Protein AF-A0A645F7B9-F1 (afdb_monomer_lite)

Radius of gyration: 14.95 Å; chains: 1; bounding box: 30×44×36 Å

Structure (mmCIF, N/CA/C/O backbone):
data_AF-A0A645F7B9-F1
#
_entry.id   AF-A0A645F7B9-F1
#
loop_
_atom_site.group_PDB
_atom_site.id
_atom_site.type_symbol
_atom_site.label_atom_id
_atom_site.label_alt_id
_atom_site.label_comp_id
_atom_site.label_asym_id
_atom_site.label_entity_id
_atom_site.label_seq_id
_atom_site.pdbx_PDB_ins_code
_atom_site.Cartn_x
_atom_site.Cartn_y
_atom_site.Cartn_z
_atom_site.occupancy
_atom_site.B_iso_or_equiv
_atom_site.auth_seq_id
_atom_site.auth_comp_id
_atom_site.auth_asym_id
_atom_site.auth_atom_id
_atom_site.pdbx_PDB_model_num
ATOM 1 N N . MET A 1 1 ? 14.879 7.504 8.285 1.00 63.59 1 MET A N 1
ATOM 2 C CA . MET A 1 1 ? 15.009 6.191 7.598 1.00 63.59 1 MET A CA 1
ATOM 3 C C . MET A 1 1 ? 14.103 6.120 6.369 1.00 63.59 1 MET A C 1
ATOM 5 O O . MET A 1 1 ? 14.618 5.860 5.294 1.00 63.59 1 MET A O 1
ATOM 9 N N . ILE A 1 2 ? 12.804 6.430 6.494 1.00 80.88 2 ILE A N 1
ATOM 10 C CA . ILE A 1 2 ? 11.840 6.418 5.372 1.00 80.88 2 ILE A CA 1
ATOM 11 C C . ILE A 1 2 ? 12.186 7.442 4.272 1.00 80.88 2 ILE A C 1
ATOM 13 O O . ILE A 1 2 ? 12.092 7.121 3.097 1.00 80.88 2 ILE A O 1
ATOM 17 N N . GLU A 1 3 ? 12.667 8.635 4.626 1.00 84.81 3 GLU A N 1
ATOM 18 C CA . GLU A 1 3 ? 13.070 9.663 3.644 1.00 84.81 3 GLU A CA 1
ATOM 19 C C . GLU A 1 3 ? 14.228 9.217 2.742 1.00 84.81 3 GLU A C 1
ATOM 21 O O . GLU A 1 3 ? 14.201 9.432 1.536 1.00 84.81 3 GLU A O 1
ATOM 26 N N . LYS A 1 4 ? 15.229 8.526 3.306 1.00 89.31 4 LYS A N 1
ATOM 27 C CA . LYS A 1 4 ? 16.315 7.939 2.506 1.00 89.31 4 LYS A CA 1
ATOM 28 C C . LYS A 1 4 ? 15.790 6.850 1.571 1.00 89.31 4 LYS A C 1
ATOM 30 O O . LYS A 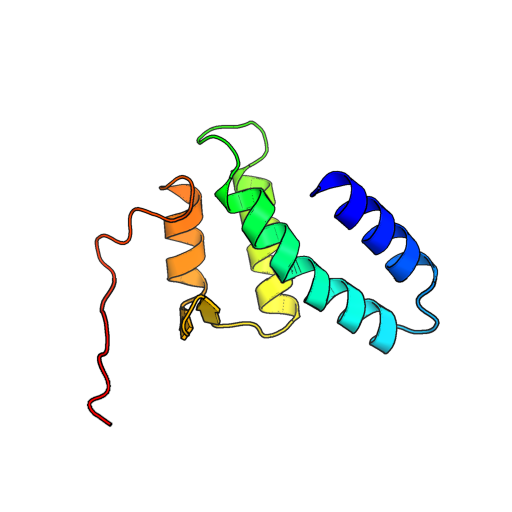1 4 ? 16.256 6.754 0.444 1.00 89.31 4 LYS A O 1
ATOM 35 N N . ALA A 1 5 ? 14.818 6.054 2.023 1.00 89.19 5 ALA A N 1
ATOM 36 C CA . ALA A 1 5 ? 14.189 5.039 1.184 1.00 89.19 5 ALA A CA 1
ATOM 37 C C . ALA A 1 5 ? 13.428 5.669 0.007 1.00 89.19 5 ALA A C 1
ATOM 39 O O . ALA A 1 5 ? 13.554 5.178 -1.109 1.00 89.19 5 ALA A O 1
ATOM 40 N N . GLN A 1 6 ? 12.714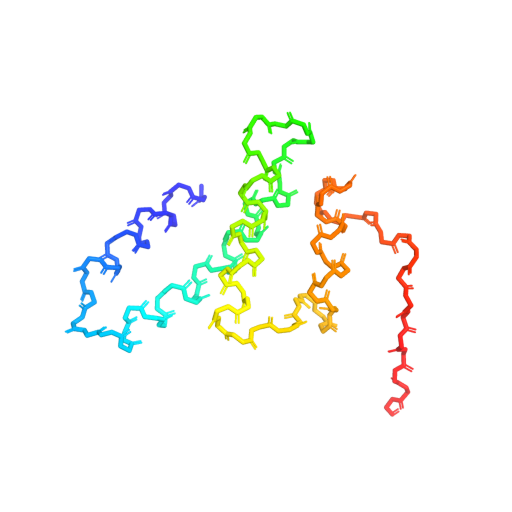 6.778 0.240 1.00 89.81 6 GLN A N 1
ATOM 41 C CA . GLN A 1 6 ? 12.060 7.552 -0.821 1.00 89.81 6 GLN A CA 1
ATOM 42 C C . GLN A 1 6 ? 13.079 8.024 -1.865 1.00 89.81 6 GLN A C 1
ATOM 44 O O . GLN A 1 6 ? 12.897 7.776 -3.050 1.00 89.81 6 GLN A O 1
ATOM 49 N N . LEU A 1 7 ? 14.189 8.622 -1.424 1.00 93.25 7 LEU A N 1
ATOM 50 C CA . LEU A 1 7 ? 15.227 9.108 -2.332 1.00 93.25 7 LEU A CA 1
ATOM 51 C C . LEU A 1 7 ? 15.844 7.974 -3.168 1.00 93.25 7 LEU A C 1
ATOM 53 O O . LEU A 1 7 ? 15.987 8.108 -4.381 1.00 93.25 7 LEU A O 1
ATOM 57 N N . CYS A 1 8 ? 16.152 6.830 -2.549 1.00 93.88 8 CYS A N 1
ATOM 58 C CA . CYS A 1 8 ? 16.636 5.655 -3.277 1.00 93.88 8 CYS A CA 1
ATOM 59 C C . CYS A 1 8 ? 15.601 5.120 -4.279 1.00 93.88 8 CYS A C 1
ATOM 61 O O . CYS A 1 8 ? 15.977 4.698 -5.371 1.00 93.88 8 CYS A O 1
ATOM 63 N N . PHE A 1 9 ? 14.313 5.135 -3.925 1.00 93.31 9 PHE A N 1
ATOM 64 C CA . PHE A 1 9 ? 13.238 4.728 -4.826 1.00 93.31 9 PHE A CA 1
ATOM 65 C C . PHE A 1 9 ? 13.129 5.661 -6.033 1.00 93.31 9 PHE A C 1
ATOM 67 O O . PHE A 1 9 ? 13.068 5.183 -7.162 1.00 93.31 9 PHE A O 1
ATOM 74 N N . ASP A 1 10 ? 13.173 6.974 -5.817 1.00 93.88 10 ASP A N 1
ATOM 75 C CA . ASP A 1 10 ? 13.094 7.961 -6.895 1.00 93.88 10 ASP A CA 1
ATOM 76 C C . ASP A 1 10 ? 14.286 7.824 -7.859 1.00 93.88 10 ASP A C 1
ATOM 78 O O . ASP A 1 10 ? 14.116 7.864 -9.083 1.00 93.88 10 ASP A O 1
ATOM 82 N N . MET A 1 11 ? 15.486 7.560 -7.324 1.00 96.19 11 MET A N 1
ATOM 83 C CA . MET A 1 11 ? 16.670 7.232 -8.124 1.00 96.19 11 MET A CA 1
ATOM 84 C C . MET A 1 11 ? 16.479 5.938 -8.926 1.00 96.19 11 MET A C 1
ATOM 86 O O . MET A 1 11 ? 16.732 5.922 -10.128 1.00 96.19 11 MET A O 1
ATOM 90 N N . ALA A 1 12 ? 16.001 4.863 -8.291 1.00 94.81 12 ALA A N 1
ATOM 91 C CA . ALA A 1 12 ? 15.778 3.575 -8.950 1.00 94.81 12 ALA A CA 1
ATOM 92 C C . ALA A 1 12 ? 14.707 3.658 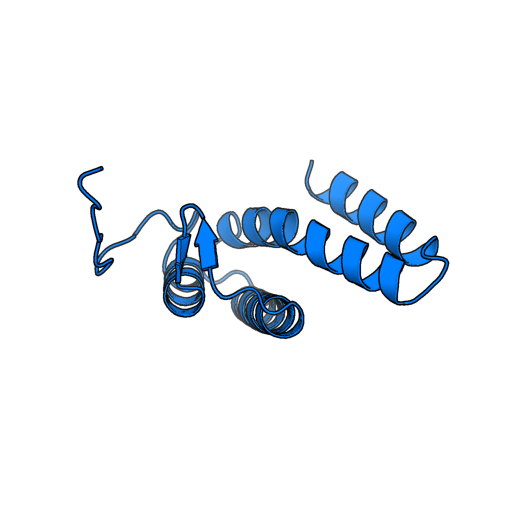-10.048 1.00 94.81 12 ALA A C 1
ATOM 94 O O . ALA A 1 12 ? 14.863 3.071 -11.116 1.00 94.81 12 ALA A O 1
ATOM 95 N N . LYS A 1 13 ? 13.640 4.424 -9.806 1.00 93.00 13 LYS A N 1
ATOM 96 C CA . LYS A 1 13 ? 12.568 4.687 -10.768 1.00 93.00 13 LYS A CA 1
ATOM 97 C C . LYS A 1 13 ? 13.085 5.466 -11.978 1.00 93.00 13 LYS A C 1
ATOM 99 O O . LYS A 1 13 ? 12.728 5.138 -13.104 1.00 93.00 13 LYS A O 1
ATOM 104 N N . SER A 1 14 ? 13.951 6.454 -11.748 1.00 94.81 14 SER A N 1
ATOM 105 C CA . SER A 1 14 ? 14.578 7.255 -12.810 1.00 94.81 14 SER A CA 1
ATOM 106 C C . SER A 1 14 ? 15.604 6.462 -13.626 1.00 94.81 14 SER A C 1
ATOM 108 O O . SER A 1 14 ? 15.799 6.740 -14.804 1.00 94.81 14 SER A O 1
ATOM 110 N N . ALA A 1 15 ? 16.248 5.467 -13.012 1.00 96.38 15 ALA A N 1
ATOM 111 C CA . ALA A 1 15 ? 17.215 4.583 -13.658 1.00 96.38 15 ALA A CA 1
ATOM 112 C C . ALA A 1 15 ? 16.577 3.354 -14.339 1.00 96.38 15 ALA A C 1
ATOM 114 O O . ALA A 1 15 ? 17.295 2.505 -14.863 1.00 96.38 15 ALA A O 1
ATOM 115 N N . ALA A 1 16 ? 15.247 3.214 -14.314 1.00 96.56 16 ALA A N 1
ATOM 116 C CA . ALA A 1 16 ? 14.574 2.062 -14.897 1.00 96.56 16 ALA A CA 1
ATOM 117 C C . ALA A 1 16 ? 14.698 2.063 -16.431 1.00 96.56 16 ALA A C 1
ATOM 119 O O . ALA A 1 16 ? 14.136 2.911 -17.116 1.00 96.56 16 ALA A O 1
ATOM 120 N N . GLU A 1 17 ? 15.398 1.067 -16.970 1.00 95.50 17 GLU A N 1
ATOM 121 C CA . GLU A 1 17 ? 15.689 0.952 -18.409 1.00 95.50 17 GLU A CA 1
ATOM 122 C C . GLU A 1 17 ? 14.458 0.606 -19.260 1.00 95.50 17 GLU A C 1
ATOM 124 O O . GLU A 1 17 ? 14.442 0.816 -20.470 1.00 95.50 17 GLU A O 1
ATOM 129 N N . ASN A 1 18 ? 13.435 0.014 -18.642 1.00 96.25 18 ASN A N 1
ATOM 130 C CA . ASN A 1 18 ? 12.204 -0.398 -19.302 1.00 96.25 18 ASN A CA 1
ATOM 131 C C . ASN A 1 18 ? 11.049 -0.526 -18.299 1.00 96.25 18 ASN A C 1
ATOM 133 O O . ASN A 1 18 ? 11.242 -0.541 -17.079 1.00 96.25 18 ASN A O 1
ATOM 137 N N . GLU A 1 19 ? 9.838 -0.680 -18.833 1.00 94.75 19 GLU A N 1
ATOM 138 C CA . GLU A 1 19 ? 8.603 -0.785 -18.053 1.00 94.75 19 GLU A CA 1
ATOM 139 C C . GLU A 1 19 ? 8.620 -1.953 -17.056 1.00 94.75 19 GLU A C 1
ATOM 141 O O . GLU A 1 19 ? 8.157 -1.814 -15.927 1.00 94.75 19 GLU A O 1
ATOM 146 N N . LYS A 1 20 ? 9.223 -3.093 -17.411 1.00 95.25 20 LYS A N 1
ATOM 147 C CA . LYS A 1 20 ? 9.309 -4.249 -16.508 1.00 95.25 20 LYS A CA 1
ATOM 148 C C . LYS A 1 20 ? 10.154 -3.939 -15.269 1.00 95.25 20 LYS A C 1
ATOM 150 O O . LYS A 1 20 ? 9.774 -4.315 -14.159 1.00 95.25 20 LYS A O 1
ATOM 155 N N . VAL A 1 21 ? 11.291 -3.263 -15.446 1.00 95.44 21 VAL A N 1
ATOM 156 C CA . VAL A 1 21 ? 12.141 -2.822 -14.328 1.00 95.44 21 VAL A CA 1
ATOM 157 C C . VAL A 1 21 ? 11.404 -1.781 -13.490 1.00 95.44 21 VAL A C 1
ATOM 159 O O . VAL A 1 21 ? 11.378 -1.899 -12.266 1.00 95.44 21 VAL A O 1
ATOM 162 N N . PHE A 1 22 ? 10.738 -0.825 -14.137 1.00 95.12 22 PHE A N 1
ATOM 163 C CA . PHE A 1 22 ? 9.939 0.194 -13.462 1.00 95.12 22 PHE A CA 1
ATOM 164 C C . PHE A 1 22 ? 8.845 -0.418 -12.578 1.00 95.12 22 PHE A C 1
ATOM 166 O O . PHE A 1 22 ? 8.749 -0.084 -11.399 1.00 95.12 22 PHE A O 1
ATOM 173 N N . LEU A 1 23 ? 8.053 -1.350 -13.118 1.00 94.56 23 LEU A N 1
ATOM 174 C CA . LEU A 1 23 ? 6.968 -2.010 -12.389 1.00 94.56 23 LEU A CA 1
ATOM 175 C C . LEU A 1 23 ? 7.494 -2.822 -11.207 1.00 94.56 23 LEU A C 1
ATOM 177 O O . LEU A 1 23 ? 6.883 -2.821 -10.141 1.00 94.56 23 LEU A O 1
ATOM 181 N N . ARG A 1 24 ? 8.648 -3.480 -11.363 1.00 94.62 24 ARG A N 1
ATOM 182 C CA . ARG A 1 24 ? 9.302 -4.173 -10.250 1.00 94.62 24 ARG A CA 1
ATOM 183 C C . ARG A 1 24 ? 9.686 -3.192 -9.145 1.00 94.62 24 ARG A C 1
ATOM 185 O O . ARG A 1 24 ? 9.366 -3.443 -7.991 1.00 94.62 24 ARG A O 1
ATOM 192 N N . VAL A 1 25 ? 10.338 -2.083 -9.491 1.00 94.69 25 VAL A N 1
ATOM 193 C CA . VAL A 1 25 ? 10.727 -1.048 -8.522 1.00 94.69 25 VAL A CA 1
ATOM 194 C C . VAL A 1 25 ? 9.490 -0.480 -7.816 1.00 94.69 25 VAL A C 1
ATOM 196 O O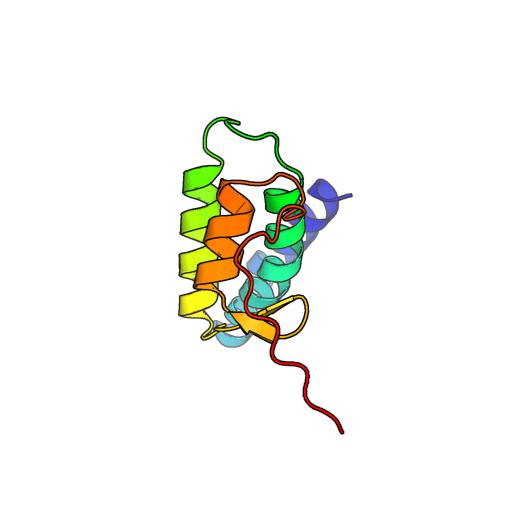 . VAL A 1 25 ? 9.475 -0.410 -6.588 1.00 94.69 25 VAL A O 1
ATOM 199 N N . GLU A 1 26 ? 8.429 -0.152 -8.564 1.00 94.56 26 GLU A N 1
ATOM 200 C CA . GLU A 1 26 ? 7.143 0.320 -8.025 1.00 94.56 26 GLU A CA 1
ATOM 201 C C . GLU A 1 26 ? 6.532 -0.681 -7.037 1.00 94.56 26 GLU A C 1
ATOM 203 O O . GLU A 1 26 ? 6.091 -0.284 -5.960 1.00 94.56 26 GLU A O 1
ATOM 208 N N . LYS A 1 27 ? 6.564 -1.979 -7.361 1.00 94.62 27 LYS A N 1
ATOM 209 C CA . LYS A 1 27 ? 6.059 -3.037 -6.483 1.00 94.62 27 LYS A CA 1
ATOM 210 C C . LYS A 1 27 ? 6.845 -3.138 -5.175 1.00 94.62 27 LYS A C 1
ATOM 212 O O . LYS A 1 27 ? 6.233 -3.236 -4.115 1.00 94.62 27 LYS A O 1
ATOM 217 N N . GLU A 1 28 ? 8.177 -3.091 -5.222 1.00 93.31 28 GLU A N 1
ATOM 218 C CA . GLU A 1 28 ? 9.014 -3.168 -4.011 1.00 93.31 28 GLU A CA 1
ATOM 219 C C . GLU A 1 28 ? 8.746 -1.996 -3.056 1.00 93.31 28 GLU A C 1
ATOM 221 O O . GLU A 1 28 ? 8.714 -2.164 -1.832 1.00 93.31 28 GLU A O 1
ATOM 226 N N . TRP A 1 29 ? 8.475 -0.810 -3.605 1.00 93.88 29 TRP A N 1
ATOM 227 C CA . TRP A 1 29 ? 8.154 0.380 -2.821 1.00 93.88 29 TRP A CA 1
ATOM 228 C C . TRP A 1 29 ? 6.882 0.250 -1.985 1.00 93.88 29 TRP A C 1
ATOM 230 O O . TRP A 1 29 ? 6.799 0.853 -0.912 1.00 93.88 29 TRP A O 1
ATOM 240 N N . LEU A 1 30 ? 5.921 -0.576 -2.410 1.00 94.12 30 LEU A N 1
ATOM 241 C CA . LEU A 1 30 ? 4.673 -0.791 -1.672 1.00 94.12 30 LEU A CA 1
ATOM 242 C C . LEU A 1 30 ? 4.925 -1.292 -0.246 1.00 94.12 30 LEU A C 1
ATOM 244 O O . LEU A 1 30 ? 4.225 -0.878 0.676 1.00 94.12 30 LEU A O 1
ATOM 248 N N . SER A 1 31 ? 5.966 -2.101 -0.032 1.00 91.81 31 SER A N 1
ATOM 249 C CA . SER A 1 31 ? 6.339 -2.572 1.308 1.00 91.81 31 SER A CA 1
ATOM 250 C C . SER A 1 31 ? 6.722 -1.418 2.248 1.00 91.81 31 SER A C 1
ATOM 252 O O . SER A 1 31 ? 6.251 -1.341 3.385 1.00 91.81 31 SER A O 1
ATOM 254 N N . ILE A 1 32 ? 7.519 -0.465 1.758 1.00 92.50 32 ILE A N 1
ATOM 255 C CA . ILE A 1 32 ? 7.939 0.719 2.512 1.00 92.50 32 ILE A CA 1
ATOM 256 C C . ILE A 1 32 ? 6.773 1.687 2.696 1.00 92.50 32 ILE A C 1
ATOM 258 O O . ILE A 1 32 ? 6.611 2.256 3.780 1.00 92.50 32 ILE A O 1
ATOM 262 N N . LEU A 1 33 ? 5.944 1.858 1.663 1.00 93.06 33 LEU A N 1
ATOM 263 C CA . LEU A 1 33 ? 4.762 2.709 1.720 1.00 93.06 33 LEU A CA 1
ATOM 264 C C . LEU A 1 33 ? 3.775 2.210 2.782 1.00 93.06 33 LEU A C 1
ATOM 266 O O . LEU A 1 33 ? 3.322 3.008 3.599 1.00 93.06 33 LEU A O 1
ATOM 270 N N . CYS A 1 34 ? 3.540 0.899 2.863 1.00 93.56 34 CYS A N 1
ATOM 271 C CA . CYS A 1 34 ? 2.711 0.287 3.903 1.00 93.56 34 CYS A CA 1
ATOM 272 C C . CYS A 1 34 ? 3.233 0.612 5.318 1.00 93.56 34 CYS A C 1
ATOM 274 O O . CYS A 1 34 ? 2.486 1.071 6.189 1.00 93.56 34 CYS A O 1
ATOM 276 N N . VAL A 1 35 ? 4.547 0.482 5.550 1.00 91.44 35 VAL A N 1
ATOM 277 C CA . VAL A 1 35 ? 5.171 0.846 6.838 1.00 91.44 35 VAL A CA 1
ATOM 278 C C . VAL A 1 35 ? 5.063 2.347 7.117 1.00 91.44 35 VAL A C 1
ATOM 280 O O . VAL A 1 35 ? 4.890 2.758 8.261 1.00 91.44 35 VAL A O 1
ATOM 283 N N . ARG A 1 36 ? 5.168 3.201 6.098 1.00 92.50 36 ARG A N 1
ATOM 284 C CA . ARG A 1 36 ? 4.997 4.648 6.270 1.00 92.50 36 ARG A CA 1
ATOM 285 C C . ARG A 1 36 ? 3.566 4.985 6.690 1.00 92.50 36 ARG A C 1
ATOM 287 O O . ARG A 1 36 ? 3.393 5.692 7.681 1.00 92.50 36 ARG A O 1
ATOM 294 N N . LEU A 1 37 ? 2.572 4.466 5.973 1.00 93.56 37 LEU A N 1
ATOM 295 C CA . LEU A 1 37 ? 1.150 4.761 6.182 1.00 93.56 37 LEU A CA 1
ATOM 296 C C . LEU A 1 37 ? 0.656 4.297 7.551 1.00 93.56 37 LEU A C 1
ATOM 298 O O . LEU A 1 37 ? 0.019 5.061 8.275 1.00 93.56 37 LEU A O 1
ATOM 302 N N . THR A 1 38 ? 1.026 3.081 7.952 1.00 92.31 38 THR A N 1
ATOM 303 C CA . THR A 1 38 ? 0.674 2.531 9.271 1.00 92.31 38 THR A CA 1
ATOM 304 C C . THR A 1 38 ? 1.206 3.379 10.430 1.00 92.31 38 THR A C 1
ATOM 306 O O . THR A 1 38 ? 0.601 3.401 11.497 1.00 92.31 38 THR A O 1
ATOM 309 N N . ARG A 1 39 ? 2.303 4.126 10.253 1.00 91.81 39 ARG A N 1
ATOM 310 C CA . ARG A 1 39 ? 2.904 4.955 11.317 1.00 91.81 39 ARG A CA 1
ATOM 311 C C . ARG A 1 39 ? 2.353 6.380 11.387 1.00 91.81 39 ARG A C 1
ATOM 313 O O . ARG A 1 39 ? 2.559 7.034 12.416 1.00 91.81 39 ARG A O 1
ATOM 320 N N . MET A 1 40 ? 1.693 6.853 10.327 1.00 92.81 40 MET A N 1
ATOM 321 C CA . MET A 1 40 ? 1.078 8.184 10.280 1.00 92.81 40 MET A CA 1
ATOM 322 C C . MET A 1 40 ? -0.012 8.320 11.348 1.00 92.81 40 MET A C 1
ATOM 324 O O . MET A 1 40 ? -0.714 7.354 11.652 1.00 92.81 40 MET A O 1
ATOM 328 N N . GLU A 1 41 ? -0.145 9.520 11.915 1.00 93.62 41 GLU A N 1
ATOM 329 C CA . GLU A 1 41 ? -1.204 9.823 12.883 1.00 93.62 41 GLU A CA 1
ATOM 330 C C . GLU A 1 41 ? -2.588 9.673 12.245 1.00 93.62 41 GLU A C 1
ATOM 332 O O . GLU A 1 41 ? -2.786 10.013 11.076 1.00 93.62 41 GLU A O 1
ATOM 337 N N . LEU A 1 42 ? -3.554 9.184 13.023 1.00 92.56 42 LEU A N 1
ATOM 338 C CA . LEU A 1 42 ? -4.950 9.151 12.592 1.00 92.56 42 LEU A CA 1
ATOM 339 C C . LEU A 1 42 ? -5.440 10.581 12.336 1.00 92.56 42 LEU A C 1
ATOM 341 O O . LEU A 1 42 ? -5.146 11.490 13.110 1.00 92.56 42 LEU A O 1
ATOM 345 N N . GLY A 1 43 ? -6.160 10.782 11.231 1.00 89.62 43 GLY A N 1
ATOM 346 C CA . GLY A 1 43 ? -6.640 12.103 10.820 1.00 89.62 43 GLY A CA 1
ATOM 347 C C . GLY A 1 43 ? -5.560 13.053 10.286 1.00 89.62 43 GLY A C 1
ATOM 348 O O . GLY A 1 43 ? -5.862 14.219 10.039 1.00 89.62 43 GLY A O 1
ATOM 349 N N . ALA A 1 44 ? -4.314 12.595 10.092 1.00 94.19 44 ALA A N 1
ATOM 350 C CA . ALA A 1 44 ? -3.309 13.400 9.402 1.00 94.19 44 ALA A CA 1
ATOM 351 C C . ALA A 1 44 ? -3.822 13.800 7.999 1.00 94.19 44 ALA A C 1
ATOM 353 O O . ALA A 1 44 ? -4.329 12.934 7.280 1.00 94.19 44 ALA A O 1
ATOM 354 N N . PRO A 1 45 ? -3.689 15.075 7.584 1.00 94.81 45 PRO A N 1
ATOM 355 C CA . PRO A 1 45 ? -4.181 15.524 6.284 1.00 94.81 45 PRO A CA 1
ATOM 356 C C . PRO A 1 45 ? -3.610 14.689 5.133 1.00 94.81 45 PRO A C 1
ATOM 358 O O . PRO A 1 45 ? -2.401 14.448 5.086 1.00 94.81 45 PRO A O 1
ATOM 361 N N . GLY A 1 46 ? -4.466 14.254 4.206 1.00 92.69 46 GLY A N 1
ATOM 362 C CA . GLY A 1 46 ? -4.056 13.471 3.037 1.00 92.69 46 GLY A CA 1
ATOM 363 C C . GLY A 1 46 ? -3.806 11.983 3.312 1.00 92.69 46 GLY A C 1
ATOM 364 O O . GLY A 1 46 ? -3.440 11.245 2.400 1.00 92.69 46 GLY A O 1
ATOM 365 N N . ARG A 1 47 ? -3.920 11.525 4.564 1.00 93.88 47 ARG A N 1
ATOM 366 C CA . ARG A 1 47 ? -3.581 10.147 4.938 1.00 93.88 47 ARG A CA 1
ATOM 367 C C . ARG A 1 47 ? -4.478 9.123 4.263 1.00 93.88 47 ARG A C 1
ATOM 369 O O . ARG A 1 47 ? -3.965 8.136 3.742 1.00 93.88 47 ARG A O 1
ATOM 376 N N . ASP A 1 48 ? -5.786 9.327 4.316 1.00 94.12 48 ASP A N 1
ATOM 377 C CA . ASP A 1 48 ? -6.743 8.344 3.815 1.00 94.12 48 ASP A CA 1
ATOM 378 C C . ASP A 1 48 ? -6.681 8.281 2.286 1.00 94.12 48 ASP A C 1
ATOM 380 O O . ASP A 1 48 ? -6.664 7.190 1.725 1.00 94.12 48 ASP A O 1
ATOM 384 N N . GLU A 1 49 ? -6.466 9.419 1.623 1.00 95.88 49 GLU A N 1
ATOM 385 C CA . GLU A 1 49 ? -6.203 9.488 0.186 1.00 95.88 49 GLU A CA 1
ATOM 386 C C . GLU A 1 49 ? -4.905 8.757 -0.194 1.00 95.88 49 GLU A C 1
ATOM 388 O O . GLU A 1 49 ? -4.837 8.076 -1.219 1.00 95.88 49 GLU A O 1
ATOM 393 N N . MET A 1 50 ? -3.859 8.854 0.636 1.00 95.75 50 MET A N 1
ATOM 394 C CA . MET A 1 50 ? -2.631 8.086 0.424 1.00 95.75 50 MET A CA 1
ATOM 395 C C . MET A 1 50 ? -2.837 6.579 0.639 1.00 95.75 50 MET A C 1
ATOM 397 O O . MET A 1 50 ? -2.184 5.785 -0.042 1.00 95.75 50 MET A O 1
ATOM 401 N N . ILE A 1 51 ? -3.718 6.179 1.562 1.00 96.69 51 ILE A N 1
ATOM 402 C CA . ILE A 1 51 ? -4.104 4.775 1.762 1.00 96.69 51 ILE A CA 1
ATOM 403 C C . ILE A 1 51 ? -4.891 4.263 0.547 1.00 96.69 51 ILE A C 1
ATOM 405 O O . ILE A 1 51 ? -4.597 3.171 0.066 1.00 96.69 51 ILE A O 1
ATOM 409 N N . ASP A 1 52 ? -5.808 5.057 -0.005 1.00 97.06 52 ASP A N 1
ATOM 410 C CA . ASP A 1 52 ? -6.574 4.702 -1.209 1.00 97.06 52 ASP A CA 1
ATOM 411 C C . ASP A 1 52 ? -5.669 4.564 -2.439 1.00 97.06 52 ASP A C 1
ATOM 413 O O . ASP A 1 52 ? -5.772 3.612 -3.216 1.00 97.06 52 ASP A O 1
ATOM 417 N N . MET A 1 53 ? -4.710 5.480 -2.598 1.00 96.69 53 MET A N 1
ATOM 418 C CA . MET A 1 53 ? -3.681 5.366 -3.632 1.00 96.69 53 MET A CA 1
ATOM 419 C C . MET A 1 53 ? -2.854 4.085 -3.448 1.00 96.69 53 MET A C 1
ATOM 421 O O . MET A 1 53 ? -2.543 3.402 -4.425 1.00 96.69 53 MET A O 1
ATOM 425 N N . PHE A 1 54 ? -2.484 3.750 -2.211 1.00 97.00 54 PHE A N 1
ATOM 426 C CA . PHE A 1 54 ? -1.756 2.521 -1.913 1.00 97.00 54 PHE A CA 1
ATOM 427 C C . PHE A 1 54 ? -2.575 1.272 -2.269 1.00 97.00 54 PHE A C 1
ATOM 429 O O . PHE A 1 54 ? -2.047 0.390 -2.946 1.00 97.00 54 PHE A O 1
ATOM 436 N N . GLU A 1 55 ? -3.860 1.226 -1.910 1.00 97.44 55 GLU A N 1
ATOM 437 C CA . GLU A 1 55 ? -4.778 0.154 -2.308 1.00 97.44 55 GLU A CA 1
ATOM 438 C C . GLU A 1 55 ? -4.817 -0.001 -3.833 1.00 97.44 55 GLU A C 1
ATOM 440 O O . GLU A 1 55 ? -4.637 -1.103 -4.361 1.00 97.44 55 GLU A O 1
ATOM 445 N N . HIS A 1 56 ? -4.990 1.108 -4.556 1.00 97.19 56 HIS A N 1
ATOM 446 C CA . HIS A 1 56 ? -5.016 1.105 -6.013 1.00 97.19 56 HIS A CA 1
ATOM 447 C C . HIS A 1 56 ? -3.728 0.516 -6.607 1.00 97.19 56 HIS A C 1
ATOM 449 O O . HIS A 1 56 ? -3.782 -0.320 -7.512 1.00 97.19 56 HIS A O 1
ATOM 455 N N . LEU A 1 57 ? -2.563 0.901 -6.076 1.00 95.75 57 LEU A N 1
ATOM 456 C CA . LEU A 1 57 ? -1.278 0.363 -6.521 1.00 95.75 57 LEU A CA 1
ATOM 457 C C . LEU A 1 57 ? -1.130 -1.129 -6.192 1.00 95.75 57 LEU A C 1
ATOM 459 O O . LEU A 1 57 ? -0.653 -1.888 -7.035 1.00 95.75 57 LEU A O 1
ATOM 463 N N . CYS A 1 58 ? -1.573 -1.580 -5.017 1.00 96.88 58 CYS A N 1
ATOM 464 C CA . CYS A 1 58 ? -1.605 -3.004 -4.684 1.00 96.88 58 CYS A CA 1
ATOM 465 C C . CYS A 1 58 ? -2.432 -3.794 -5.705 1.00 96.88 58 CYS A C 1
ATOM 467 O O . CYS A 1 58 ? -1.938 -4.779 -6.259 1.00 96.88 58 CYS A O 1
ATOM 469 N N . ARG A 1 59 ? -3.641 -3.321 -6.030 1.00 96.69 59 ARG A N 1
ATOM 470 C CA . ARG A 1 59 ? -4.516 -3.965 -7.022 1.00 96.69 59 ARG A CA 1
ATOM 471 C C . ARG A 1 59 ? -3.909 -3.961 -8.425 1.00 96.69 59 ARG A C 1
ATOM 473 O O . ARG A 1 59 ? -3.956 -4.987 -9.100 1.00 96.69 59 ARG A O 1
ATOM 480 N N . LYS A 1 60 ? -3.275 -2.857 -8.838 1.00 96.00 60 LYS A N 1
ATOM 481 C CA . LYS A 1 60 ? -2.527 -2.753 -10.106 1.00 96.00 60 LYS A CA 1
ATOM 482 C C . LYS A 1 60 ? -1.436 -3.827 -10.220 1.00 96.00 60 LYS A C 1
ATOM 484 O O . LYS A 1 60 ? -1.212 -4.354 -11.303 1.00 96.00 60 LYS A O 1
ATOM 489 N N . HIS A 1 61 ? -0.784 -4.172 -9.109 1.00 95.62 61 HIS A N 1
ATOM 490 C CA . HIS A 1 61 ? 0.251 -5.214 -9.034 1.00 95.62 61 HIS A CA 1
ATOM 491 C C . HIS A 1 61 ? -0.286 -6.610 -8.684 1.00 95.62 61 HIS A C 1
ATOM 493 O O . HIS A 1 61 ? 0.507 -7.512 -8.390 1.00 95.62 61 HIS A O 1
ATOM 499 N N . HIS A 1 62 ? -1.610 -6.794 -8.716 1.00 95.19 62 HIS A N 1
ATOM 500 C CA . HIS A 1 62 ? -2.306 -8.037 -8.368 1.00 95.19 62 HIS A CA 1
ATOM 501 C C . HIS A 1 62 ? -1.976 -8.561 -6.960 1.00 95.19 62 HIS A C 1
ATOM 503 O O . HIS A 1 62 ? -1.939 -9.767 -6.724 1.00 95.19 62 HIS A O 1
ATOM 509 N N . ILE A 1 63 ? -1.711 -7.655 -6.019 1.00 95.12 63 ILE A N 1
ATOM 510 C CA . ILE A 1 63 ? -1.538 -7.986 -4.605 1.00 95.12 63 ILE A CA 1
ATOM 511 C C . ILE A 1 63 ? -2.928 -8.058 -3.979 1.00 95.12 63 ILE A C 1
ATOM 513 O O . ILE A 1 63 ? -3.640 -7.059 -3.950 1.00 95.12 63 ILE A O 1
ATOM 517 N N . THR A 1 64 ? -3.308 -9.236 -3.489 1.00 94.06 64 THR A N 1
ATOM 518 C CA . THR A 1 64 ? -4.593 -9.480 -2.807 1.00 94.06 64 THR A CA 1
ATOM 519 C C . THR A 1 64 ? -4.435 -9.699 -1.309 1.00 94.06 64 THR A C 1
ATOM 521 O O . THR A 1 64 ? -5.413 -9.642 -0.576 1.00 94.06 64 THR A O 1
ATOM 524 N N . GLU A 1 65 ? -3.207 -9.946 -0.853 1.00 91.75 65 GLU A N 1
ATOM 525 C CA . GLU A 1 65 ? -2.887 -10.231 0.540 1.00 91.75 65 GLU A CA 1
ATOM 526 C C . GLU A 1 65 ? -1.723 -9.343 1.006 1.00 91.75 65 GLU A C 1
ATOM 528 O O . GLU A 1 65 ? -0.722 -9.181 0.301 1.00 91.75 65 GLU A O 1
ATOM 533 N N . LEU A 1 66 ? -1.838 -8.792 2.211 1.00 88.31 66 LEU A N 1
ATOM 534 C CA . LEU A 1 66 ? -0.769 -8.136 2.962 1.00 88.31 66 LEU A CA 1
ATOM 535 C C . LEU A 1 66 ? -0.386 -9.002 4.174 1.00 88.31 66 LEU A C 1
ATOM 537 O O . LEU A 1 66 ? -0.946 -10.073 4.365 1.00 88.31 66 LEU A O 1
ATOM 541 N N . HIS A 1 67 ? 0.626 -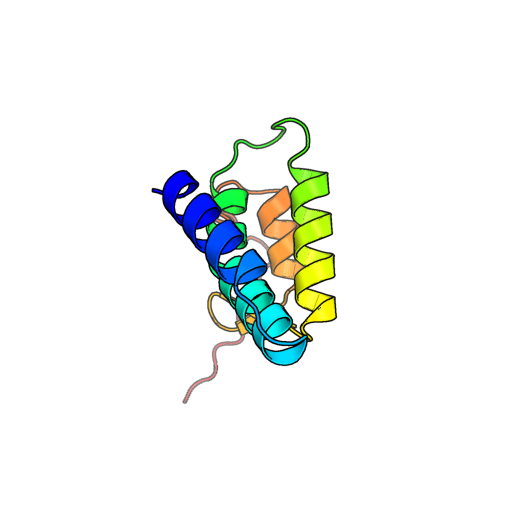8.579 4.941 1.00 77.06 67 HIS A N 1
ATOM 542 C CA . HIS A 1 67 ? 1.075 -9.143 6.231 1.00 77.06 67 HIS A CA 1
ATOM 543 C C . HIS A 1 67 ? 0.439 -10.479 6.668 1.00 77.06 67 HIS A C 1
ATOM 545 O O . HIS A 1 67 ? -0.716 -10.506 7.074 1.00 77.06 67 HIS A O 1
ATOM 551 N N . GLU A 1 68 ? 1.207 -11.574 6.673 1.00 80.62 68 GLU A N 1
ATOM 552 C CA . GLU A 1 68 ? 0.721 -12.883 7.159 1.00 80.62 68 GLU A CA 1
ATOM 553 C C . GLU A 1 68 ? -0.512 -13.420 6.398 1.00 80.62 68 GLU A C 1
ATOM 555 O O . GLU A 1 68 ? -1.309 -14.164 6.960 1.00 80.62 68 GLU A O 1
ATOM 560 N N . ARG A 1 69 ? -0.633 -13.096 5.099 1.00 82.81 69 ARG A N 1
ATOM 561 C CA . ARG A 1 69 ? -1.737 -13.524 4.211 1.00 82.81 69 ARG A CA 1
ATOM 562 C C . ARG A 1 69 ? -3.096 -12.926 4.584 1.00 82.81 69 ARG A C 1
ATOM 564 O O . ARG A 1 69 ? -4.142 -13.521 4.342 1.00 82.81 69 ARG A O 1
ATOM 571 N N . LEU A 1 70 ? -3.072 -11.747 5.192 1.00 85.31 70 LEU A N 1
ATOM 572 C CA . LEU A 1 70 ? -4.257 -10.959 5.469 1.00 85.31 70 LEU A CA 1
ATOM 573 C C . LEU A 1 70 ? -4.840 -10.390 4.188 1.00 85.31 70 LEU A C 1
ATOM 575 O O . LEU A 1 70 ? -4.120 -9.785 3.402 1.00 85.31 70 LEU A O 1
ATOM 579 N N . ASP A 1 71 ? -6.150 -10.522 4.023 1.00 91.12 71 ASP A N 1
ATOM 580 C CA . ASP A 1 71 ? -6.878 -9.908 2.918 1.00 91.12 71 ASP A CA 1
ATOM 581 C C . ASP A 1 71 ? -6.585 -8.396 2.805 1.00 91.12 71 ASP A C 1
ATOM 583 O O . ASP A 1 71 ? -6.458 -7.686 3.816 1.00 91.12 71 ASP A O 1
ATOM 587 N N . LEU A 1 72 ? -6.422 -7.916 1.568 1.00 93.19 72 LEU A N 1
ATOM 588 C CA . LEU A 1 72 ? -6.095 -6.520 1.284 1.00 93.19 72 LEU A CA 1
ATOM 589 C C . LEU A 1 72 ? -7.186 -5.581 1.802 1.00 93.19 72 LEU A C 1
ATOM 591 O O . LEU A 1 72 ? -6.851 -4.601 2.463 1.00 93.19 72 LEU A O 1
ATOM 595 N N . ASP A 1 73 ? -8.459 -5.881 1.550 1.00 92.94 73 ASP A N 1
ATOM 596 C CA . ASP A 1 73 ? -9.575 -4.994 1.891 1.00 92.94 73 ASP A CA 1
ATOM 597 C C . ASP A 1 73 ? -9.650 -4.830 3.411 1.00 92.94 73 ASP A C 1
ATOM 599 O O . ASP A 1 73 ? -9.661 -3.709 3.928 1.00 92.94 73 ASP A O 1
ATOM 603 N N . PHE A 1 74 ? -9.559 -5.947 4.139 1.00 90.75 74 PHE A N 1
ATOM 604 C CA . PHE A 1 74 ? -9.470 -5.931 5.598 1.00 90.75 74 PHE A CA 1
ATOM 605 C C . PHE A 1 74 ? -8.269 -5.112 6.095 1.00 90.75 74 PHE A C 1
ATOM 607 O O . PHE A 1 74 ? -8.389 -4.293 7.010 1.00 90.75 74 PHE A O 1
ATOM 614 N N . SER A 1 75 ? -7.100 -5.297 5.479 1.00 91.81 75 SER A N 1
ATOM 615 C CA . SER A 1 75 ? -5.880 -4.582 5.864 1.00 91.81 75 SER A CA 1
ATOM 616 C C . SER A 1 75 ? -5.998 -3.070 5.650 1.00 91.81 75 SER A C 1
ATOM 618 O O . SER A 1 75 ? -5.531 -2.296 6.489 1.00 91.81 75 SER A O 1
ATOM 620 N N . ILE A 1 76 ? -6.631 -2.638 4.555 1.00 95.00 76 ILE A N 1
ATOM 621 C CA . ILE A 1 76 ? -6.892 -1.225 4.248 1.00 95.00 76 ILE A CA 1
ATOM 622 C C . ILE A 1 76 ? -7.851 -0.616 5.271 1.00 95.00 76 ILE A C 1
ATOM 624 O O . ILE A 1 76 ? -7.583 0.471 5.792 1.00 95.00 76 ILE A O 1
ATOM 628 N N . GLU A 1 77 ? -8.924 -1.323 5.627 1.00 92.94 77 GLU A N 1
ATOM 629 C CA . GLU A 1 77 ? -9.840 -0.858 6.669 1.00 92.94 77 GLU A CA 1
ATOM 630 C C . GLU A 1 77 ? -9.143 -0.679 8.020 1.00 92.94 77 GLU A C 1
ATOM 632 O O . GLU A 1 77 ? -9.305 0.356 8.676 1.00 92.94 77 GLU A O 1
ATOM 637 N N . VAL A 1 78 ? -8.352 -1.673 8.430 1.00 91.81 78 VAL A N 1
ATOM 638 C CA . VAL A 1 78 ? -7.588 -1.625 9.680 1.00 91.81 78 VAL A CA 1
ATOM 639 C C . VAL A 1 78 ? -6.586 -0.476 9.650 1.00 91.81 78 VAL A C 1
ATOM 641 O O . VAL A 1 78 ? -6.486 0.267 10.626 1.00 91.81 78 VAL A O 1
ATOM 644 N N . MET A 1 79 ? -5.884 -0.273 8.529 1.00 92.88 79 MET A N 1
ATOM 645 C CA . MET A 1 79 ? -4.984 0.866 8.365 1.00 92.88 79 MET A CA 1
ATOM 646 C C . MET A 1 79 ? -5.714 2.187 8.575 1.00 92.88 79 MET A C 1
ATOM 648 O O . MET A 1 79 ? -5.202 3.026 9.306 1.00 92.88 79 MET A O 1
ATOM 652 N N . LYS A 1 80 ? -6.910 2.390 8.018 1.00 92.75 80 LYS A N 1
ATOM 653 C CA . LYS A 1 80 ? -7.654 3.648 8.198 1.00 92.75 80 LYS A CA 1
ATOM 654 C C . LYS A 1 80 ? -8.061 3.888 9.652 1.00 92.75 80 LYS A C 1
ATOM 656 O O . LYS A 1 80 ? -7.886 5.000 10.144 1.00 92.75 80 LYS A O 1
ATOM 661 N N . LYS A 1 81 ? -8.532 2.846 10.343 1.00 91.56 81 LYS A N 1
ATOM 662 C CA . LYS A 1 81 ? -9.121 2.927 11.694 1.00 91.56 81 LYS A CA 1
ATOM 663 C C . LYS A 1 81 ? -8.088 2.872 12.825 1.00 91.56 81 LYS A C 1
ATOM 665 O O . LYS A 1 81 ? -8.342 3.393 13.908 1.00 91.56 81 LYS A O 1
ATOM 670 N N . SER A 1 82 ? -6.930 2.253 12.593 1.00 88.81 82 SER A N 1
ATOM 671 C CA . SER A 1 82 ? -5.952 1.946 13.635 1.00 88.81 82 SER A CA 1
ATOM 672 C C . SER A 1 82 ? -4.539 2.352 13.245 1.00 88.81 82 SER A C 1
ATOM 674 O O . SER A 1 82 ? -3.974 1.911 12.239 1.00 88.81 82 SER A O 1
ATOM 676 N N . ARG A 1 83 ? -3.908 3.159 14.101 1.00 87.81 83 ARG A N 1
ATOM 677 C CA . ARG A 1 83 ? -2.478 3.422 13.976 1.00 87.81 83 ARG A CA 1
ATOM 678 C C . ARG A 1 83 ? -1.700 2.127 14.213 1.00 87.81 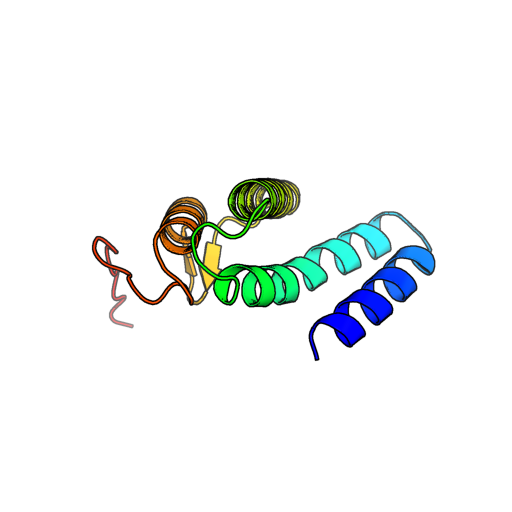83 ARG A C 1
ATOM 680 O O . ARG A 1 83 ? -2.038 1.328 15.079 1.00 87.81 83 ARG A O 1
ATOM 687 N N . TYR A 1 84 ? -0.645 1.937 13.432 1.00 87.38 84 TYR A N 1
ATOM 688 C CA . TYR A 1 84 ? 0.171 0.725 13.360 1.00 87.38 84 TYR A CA 1
ATOM 689 C C . TYR A 1 84 ? -0.581 -0.526 12.895 1.00 87.38 84 TYR A C 1
ATOM 691 O O . TYR A 1 84 ? -0.006 -1.609 12.950 1.00 87.38 84 TYR A O 1
ATOM 699 N N . ALA A 1 85 ? -1.833 -0.394 12.434 1.00 81.31 85 ALA A N 1
ATOM 700 C CA . ALA A 1 85 ? -2.704 -1.532 12.143 1.00 81.31 85 ALA A CA 1
ATOM 701 C C . ALA A 1 85 ? -2.793 -2.527 13.326 1.00 81.31 85 ALA A C 1
ATOM 703 O O . ALA A 1 85 ? -2.783 -3.747 13.141 1.00 81.31 85 ALA A O 1
ATOM 704 N N . ALA A 1 86 ? -2.807 -1.990 14.554 1.00 80.06 86 ALA A N 1
ATOM 705 C CA . ALA A 1 86 ? -2.732 -2.771 15.788 1.00 80.06 86 ALA A CA 1
ATOM 706 C C . ALA A 1 86 ? -4.092 -3.342 16.213 1.00 80.06 86 ALA A C 1
ATOM 708 O O . ALA A 1 86 ? -4.161 -4.449 16.743 1.00 80.06 86 ALA A O 1
ATOM 709 N N . ASP A 1 87 ? -5.170 -2.597 15.974 1.00 81.31 87 ASP A N 1
ATOM 710 C CA . ASP A 1 87 ? -6.527 -3.060 16.246 1.00 81.31 87 ASP A CA 1
ATOM 711 C C . ASP A 1 87 ? -7.016 -3.935 15.091 1.00 81.31 87 ASP A C 1
ATOM 713 O O . ASP A 1 87 ? -7.358 -3.445 14.017 1.00 81.31 87 ASP A O 1
ATOM 717 N N . ARG A 1 88 ? -7.016 -5.247 15.332 1.00 78.56 88 ARG A N 1
ATOM 718 C CA . ARG A 1 88 ? -7.497 -6.276 14.403 1.00 78.56 88 ARG A CA 1
ATOM 719 C C . ARG A 1 88 ? -8.832 -6.873 14.859 1.00 78.56 88 ARG A C 1
ATOM 721 O O . ARG A 1 88 ? -9.132 -8.028 14.551 1.00 78.56 88 ARG A O 1
ATOM 728 N N . SER A 1 89 ? -9.617 -6.131 15.642 1.00 76.94 89 SER A N 1
ATOM 729 C CA . SER A 1 89 ? -10.961 -6.563 16.025 1.00 76.94 89 SER A CA 1
ATOM 730 C C . SER A 1 89 ? -11.805 -6.873 14.778 1.00 76.94 89 SER A C 1
ATOM 732 O O . SER A 1 89 ? -11.791 -6.142 13.791 1.00 76.94 89 SER A O 1
ATOM 734 N N . GLY A 1 90 ? -12.490 -8.021 14.786 1.00 71.62 90 GLY A N 1
ATOM 735 C CA . GLY A 1 90 ? -13.251 -8.513 13.629 1.00 71.62 90 GLY A CA 1
ATOM 736 C C . GLY A 1 90 ? -12.455 -9.347 12.616 1.00 71.62 90 GLY A C 1
ATOM 737 O O . GLY A 1 90 ? -13.044 -9.840 11.656 1.00 71.62 90 GLY A O 1
ATOM 738 N N . MET A 1 91 ? -11.152 -9.568 12.830 1.00 71.25 91 MET A N 1
ATOM 739 C CA . MET A 1 91 ? -10.358 -10.491 12.013 1.00 71.25 91 MET A CA 1
ATOM 740 C C . MET A 1 91 ? -10.811 -11.945 12.223 1.00 71.25 91 MET A C 1
ATOM 742 O O . MET A 1 91 ? -10.687 -12.495 13.319 1.00 71.25 91 MET A O 1
ATOM 746 N N . TYR A 1 92 ? -11.272 -12.604 11.158 1.00 68.94 92 TYR A N 1
ATOM 747 C CA . TYR A 1 92 ? -11.485 -14.053 11.153 1.00 68.94 92 TYR A CA 1
ATOM 748 C C . TYR A 1 92 ? -10.147 -14.769 10.942 1.00 68.94 92 TYR A C 1
ATOM 750 O O . TYR A 1 92 ? -9.638 -14.850 9.826 1.00 68.94 92 TYR A O 1
ATOM 758 N N . VAL A 1 93 ? -9.558 -15.288 12.022 1.00 64.50 93 VAL A N 1
ATOM 759 C CA . VAL A 1 93 ? -8.287 -16.022 11.952 1.00 64.50 93 VAL A CA 1
ATOM 760 C C . VAL A 1 93 ? -8.546 -17.475 11.552 1.00 64.50 93 VAL A C 1
ATOM 762 O O . VAL A 1 93 ? -8.988 -18.291 12.362 1.00 64.50 93 VAL A O 1
ATOM 765 N N . LEU A 1 94 ? -8.246 -17.818 10.300 1.00 61.25 94 LEU A N 1
ATOM 766 C CA . LEU A 1 94 ? -8.176 -19.207 9.846 1.00 61.25 94 LEU A CA 1
ATOM 767 C C . LEU A 1 94 ? -6.831 -19.808 10.275 1.00 61.25 94 LEU A C 1
ATOM 769 O O . LEU A 1 94 ? -5.824 -19.698 9.578 1.00 61.25 94 LEU A O 1
ATOM 773 N N . TYR A 1 95 ? -6.809 -20.450 11.443 1.00 57.09 95 TYR A N 1
ATOM 774 C CA . TYR A 1 95 ? -5.692 -21.307 11.833 1.00 57.09 95 TYR A CA 1
ATOM 775 C C . TYR A 1 95 ? -5.751 -22.611 11.035 1.00 57.09 95 TYR A C 1
ATOM 777 O O . TYR A 1 95 ? -6.576 -23.483 11.311 1.00 57.09 95 TYR A O 1
ATOM 785 N N . TYR A 1 96 ? -4.845 -22.774 10.074 1.00 57.56 96 TYR A N 1
ATOM 786 C CA . TYR A 1 96 ? -4.561 -24.093 9.520 1.00 57.56 96 TYR A CA 1
ATOM 787 C C . TYR A 1 96 ? -3.786 -24.890 10.573 1.00 57.56 96 TYR A C 1
ATOM 789 O O . TYR A 1 96 ? -2.671 -24.523 10.942 1.00 57.56 96 TYR A O 1
ATOM 797 N N . ARG A 1 97 ? -4.375 -25.979 11.078 1.00 57.12 97 ARG A N 1
ATOM 798 C CA . ARG A 1 97 ? -3.582 -27.033 11.721 1.00 57.12 97 ARG A CA 1
ATOM 799 C C . ARG A 1 97 ? -2.790 -27.705 10.599 1.00 57.12 97 ARG A C 1
ATOM 801 O O . ARG A 1 97 ? -3.405 -28.385 9.781 1.00 57.12 97 ARG A O 1
ATOM 808 N N . MET A 1 98 ? -1.489 -27.419 10.510 1.00 51.12 98 MET A N 1
ATOM 809 C CA . MET A 1 98 ? -0.577 -28.230 9.694 1.00 51.12 98 MET A CA 1
ATOM 810 C C . MET A 1 98 ? -0.483 -29.642 10.262 1.00 51.12 98 MET A C 1
ATOM 812 O O . MET A 1 98 ? -0.490 -29.765 11.509 1.00 51.12 98 MET A O 1
#

Organism: NCBI:txid1076179

Foldseek 3Di:
DLVVVVVVLVVQCVVQPDPVSNLVSLVVCLVSLLVVLLQDDQPDPCSLVSLVVSLVSCVVVVNQADDPRHGSVLQSVLSNVHRNSPDSPPDDDDDDPD

Secondary structure (DSSP, 8-state):
-HHHHHHHHHHHHHT--SHHHHHHHHHHHHHHHHHHHHHSPTT-TTHHHHHHHHHHHHHHTT--EETTTEEHHHHHHHHHHSGGG---TT--------

pLDDT: mean 89.03, std 10.29, range [51.12, 97.44]

Sequence (98 aa):
MIEKAQLCFDMAKSAAENEKVFLRVEKEWLSILCVRLTRMELGAPGRDEMIDMFEHLCRKHHITELHERLDLDFSIEVMKKSRYAADRSGMYVLYYRM